Protein AF-A0A6M6DNR4-F1 (afdb_monomer_lite)

pLDDT: mean 95.42, std 7.5, range [64.38, 98.81]

Sequence (55 aa):
MESHKVILKEALTVEIEKERKSLIKTAFKEGFTSSNTVEISQFIDDMLNELEKIK

Secondary structure (DSSP, 8-state):
-HHHHHHHHHHHHHHHHHHHHHHHHHHHHH-TTSHHHHHHHHHHHHHHHHHHHT-

Radius of gyration: 13.18 Å; chains: 1; bounding box: 32×13×35 Å

Organism: Priestia megaterium (NCBI:txid1404)

Structure (mmCIF, N/CA/C/O backbone):
data_AF-A0A6M6DNR4-F1
#
_entry.id   AF-A0A6M6DNR4-F1
#
loop_
_atom_site.group_PDB
_atom_site.id
_atom_site.type_symbol
_atom_site.label_atom_id
_atom_site.label_alt_id
_atom_site.label_comp_id
_atom_site.label_asym_id
_atom_site.label_entity_id
_atom_site.label_seq_id
_atom_site.pdbx_PDB_ins_code
_atom_site.Cartn_x
_atom_site.Cartn_y
_atom_site.Cartn_z
_atom_site.occupancy
_atom_site.B_iso_or_equiv
_atom_site.auth_seq_id
_atom_site.auth_comp_id
_atom_site.auth_asym_id
_atom_site.auth_atom_id
_atom_site.pdbx_PDB_model_num
ATOM 1 N N . MET A 1 1 ? 17.946 6.049 -21.986 1.00 64.38 1 MET A N 1
ATOM 2 C CA . MET A 1 1 ? 16.787 5.158 -21.759 1.00 64.38 1 MET A CA 1
ATOM 3 C C . MET A 1 1 ? 16.888 4.467 -20.406 1.00 64.38 1 MET A C 1
ATOM 5 O O . MET A 1 1 ? 16.013 4.707 -19.589 1.00 64.38 1 MET A O 1
ATOM 9 N N . GLU A 1 2 ? 17.974 3.745 -20.112 1.00 71.75 2 GLU A N 1
ATOM 10 C CA . GLU A 1 2 ? 18.186 3.088 -18.804 1.00 71.75 2 GLU A CA 1
ATOM 11 C C . GLU A 1 2 ? 18.080 4.048 -17.605 1.00 71.75 2 GLU A C 1
ATOM 13 O O . GLU A 1 2 ? 17.389 3.779 -16.632 1.00 71.75 2 GLU A O 1
ATOM 18 N N . SER A 1 3 ? 18.662 5.244 -17.719 1.00 80.50 3 SER A N 1
ATOM 19 C CA . SER A 1 3 ? 18.635 6.252 -16.651 1.00 80.50 3 SER A CA 1
ATOM 20 C C . SER A 1 3 ? 17.221 6.743 -16.316 1.00 80.50 3 SER A C 1
ATOM 22 O O . SER A 1 3 ? 16.934 7.046 -15.168 1.00 80.50 3 SER A O 1
ATOM 24 N N . HIS A 1 4 ? 16.323 6.819 -17.306 1.00 87.31 4 HIS A N 1
ATOM 25 C CA . HIS A 1 4 ? 14.942 7.275 -17.083 1.00 87.31 4 HIS A CA 1
ATOM 26 C C . HIS A 1 4 ? 14.120 6.204 -16.367 1.00 87.31 4 HIS A C 1
ATOM 28 O O . HIS A 1 4 ? 13.297 6.518 -15.516 1.00 87.31 4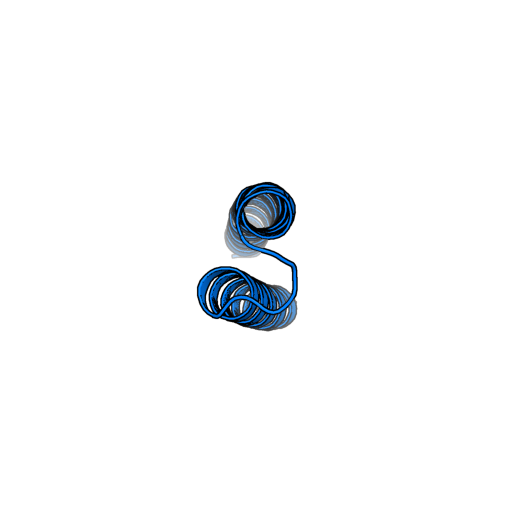 HIS A O 1
ATOM 34 N N . LYS A 1 5 ? 14.389 4.936 -16.687 1.00 88.94 5 LYS A N 1
ATOM 35 C CA . LYS A 1 5 ? 13.790 3.774 -16.038 1.00 88.94 5 LYS A CA 1
ATOM 36 C C . LYS A 1 5 ? 14.200 3.681 -14.566 1.00 88.94 5 LYS A C 1
ATOM 38 O O . LYS A 1 5 ? 13.347 3.464 -13.714 1.00 88.94 5 LYS A O 1
ATOM 43 N N . VAL A 1 6 ? 15.478 3.934 -14.267 1.00 92.44 6 VAL A N 1
ATOM 44 C CA . VAL A 1 6 ? 15.990 4.025 -12.888 1.00 92.44 6 VAL A CA 1
ATOM 45 C C . VAL A 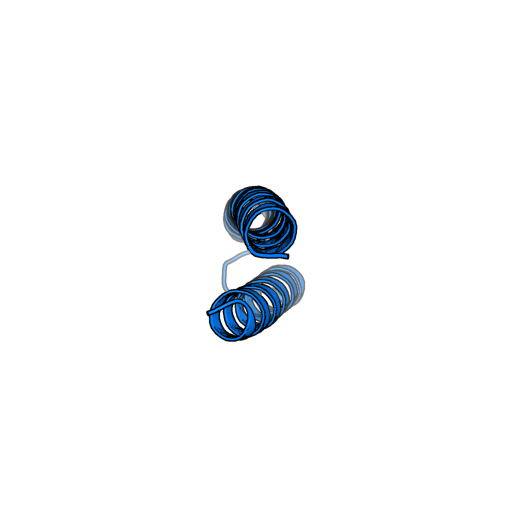1 6 ? 15.302 5.156 -12.121 1.00 92.44 6 VAL A C 1
ATOM 47 O O . VAL A 1 6 ? 14.749 4.902 -11.057 1.00 92.44 6 VAL A O 1
ATOM 50 N N . ILE A 1 7 ? 15.247 6.366 -12.690 1.00 94.69 7 ILE A N 1
ATOM 51 C CA . ILE A 1 7 ? 14.584 7.516 -12.051 1.00 94.69 7 ILE A CA 1
ATOM 52 C C . ILE A 1 7 ? 13.101 7.223 -11.786 1.00 94.69 7 ILE A C 1
ATOM 54 O O . ILE A 1 7 ? 12.599 7.509 -10.702 1.00 94.69 7 ILE A O 1
ATOM 58 N N . LEU A 1 8 ? 12.396 6.625 -12.752 1.00 95.12 8 LEU A N 1
ATOM 59 C CA . LEU A 1 8 ? 10.986 6.275 -12.594 1.00 95.12 8 LEU A CA 1
ATOM 60 C C . LEU A 1 8 ? 10.783 5.231 -11.486 1.00 95.12 8 LEU A C 1
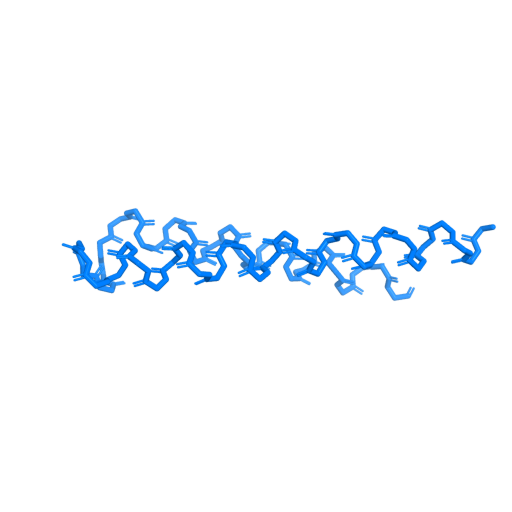ATOM 62 O O . LEU A 1 8 ? 9.879 5.374 -10.665 1.00 95.12 8 LEU A O 1
ATOM 66 N N . LYS A 1 9 ? 11.648 4.212 -11.432 1.00 96.19 9 LYS A N 1
ATOM 67 C CA . LYS A 1 9 ? 11.626 3.179 -10.391 1.00 96.19 9 LYS A CA 1
ATOM 68 C C . LYS A 1 9 ? 11.845 3.775 -9.000 1.00 96.19 9 LYS A C 1
ATOM 70 O O . LYS A 1 9 ? 11.123 3.432 -8.064 1.00 96.19 9 LYS A O 1
ATOM 75 N N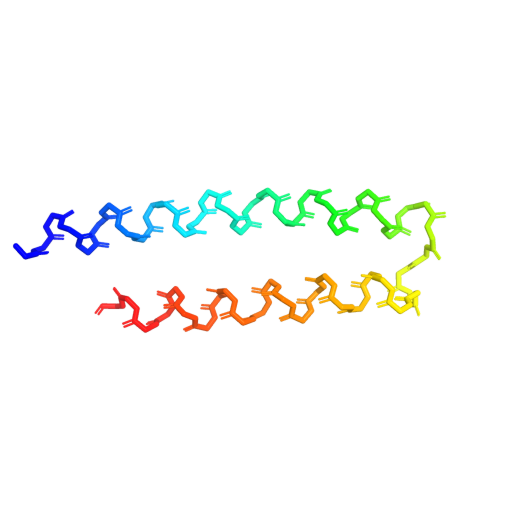 . GLU A 1 10 ? 12.819 4.669 -8.861 1.00 96.56 10 GLU A N 1
ATOM 76 C CA . GLU A 1 10 ? 13.110 5.358 -7.600 1.00 96.56 10 GLU A CA 1
ATOM 77 C C . GLU A 1 10 ? 11.937 6.239 -7.164 1.00 96.56 10 GLU A C 1
ATOM 79 O O . GLU A 1 10 ? 11.490 6.138 -6.022 1.00 96.56 10 GLU A O 1
ATOM 84 N N . ALA A 1 11 ? 11.382 7.038 -8.080 1.00 97.00 11 ALA A N 1
ATOM 85 C CA . ALA A 1 11 ? 10.236 7.897 -7.797 1.00 97.00 11 ALA A CA 1
ATOM 86 C C . ALA A 1 11 ? 9.009 7.090 -7.341 1.00 97.00 11 ALA A C 1
ATOM 88 O O . ALA A 1 11 ? 8.392 7.421 -6.328 1.00 97.00 11 ALA A O 1
ATOM 89 N N . LEU A 1 12 ? 8.692 5.993 -8.037 1.00 97.81 12 LEU A N 1
ATOM 90 C CA . LEU A 1 12 ? 7.572 5.128 -7.669 1.00 97.81 12 LEU A CA 1
ATOM 91 C C . LEU A 1 12 ? 7.798 4.446 -6.311 1.00 97.81 12 LEU A C 1
ATOM 93 O O . LEU A 1 12 ? 6.878 4.368 -5.503 1.00 97.81 12 LEU A O 1
ATOM 97 N N . THR A 1 13 ? 9.032 4.024 -6.019 1.00 98.06 13 THR A N 1
ATOM 98 C CA . THR A 1 13 ? 9.394 3.442 -4.714 1.00 98.06 13 THR A CA 1
ATOM 99 C C . THR A 1 13 ? 9.185 4.441 -3.571 1.00 98.06 13 THR A C 1
ATOM 101 O O . THR A 1 13 ? 8.686 4.072 -2.507 1.00 98.06 13 THR A O 1
ATOM 104 N N . VAL A 1 14 ? 9.533 5.716 -3.783 1.00 98.38 14 VAL A N 1
ATOM 105 C CA . VAL A 1 14 ? 9.326 6.779 -2.785 1.00 98.38 14 VAL A CA 1
ATOM 106 C C . VAL A 1 14 ? 7.840 6.997 -2.503 1.00 98.38 14 VAL A C 1
ATOM 108 O O . VAL A 1 14 ? 7.456 7.098 -1.335 1.00 98.38 14 VAL A O 1
ATOM 111 N N . GLU A 1 15 ? 6.999 7.033 -3.538 1.00 98.44 15 GLU A N 1
ATOM 112 C CA . GLU A 1 15 ? 5.554 7.195 -3.346 1.00 98.44 15 GLU A CA 1
ATOM 113 C C . GLU A 1 15 ? 4.927 5.964 -2.670 1.00 98.44 15 GLU A C 1
ATOM 115 O O . GLU A 1 15 ? 4.122 6.134 -1.756 1.00 98.44 15 GLU A O 1
ATOM 120 N N . ILE A 1 16 ? 5.358 4.737 -3.000 1.00 98.69 16 ILE A N 1
ATOM 121 C CA . ILE A 1 16 ? 4.905 3.514 -2.304 1.00 98.69 16 ILE A CA 1
ATOM 122 C C . ILE A 1 16 ? 5.188 3.610 -0.800 1.00 98.69 16 ILE A C 1
ATOM 124 O O . ILE A 1 16 ? 4.313 3.338 0.021 1.00 98.69 16 ILE A O 1
ATOM 128 N N . GLU A 1 17 ? 6.388 4.041 -0.402 1.00 98.69 17 GLU A N 1
ATOM 129 C CA . GLU A 1 17 ? 6.729 4.185 1.019 1.00 98.69 17 GLU A CA 1
ATOM 130 C C . GLU A 1 17 ? 5.932 5.292 1.722 1.00 98.69 17 GLU A C 1
ATOM 132 O O . GLU A 1 17 ? 5.660 5.204 2.927 1.00 98.69 17 GLU A O 1
ATOM 137 N N . LYS A 1 18 ? 5.543 6.342 0.995 1.00 98.69 18 LYS A N 1
ATOM 138 C CA . LYS A 1 18 ? 4.673 7.395 1.522 1.00 98.69 18 LYS A CA 1
ATOM 139 C C . LYS A 1 18 ? 3.259 6.869 1.758 1.00 98.69 18 LYS A C 1
ATOM 141 O O . LYS A 1 18 ? 2.735 7.054 2.861 1.00 98.69 18 LYS A O 1
ATOM 146 N N . GLU A 1 19 ? 2.690 6.152 0.796 1.00 98.62 19 GLU A N 1
ATOM 147 C CA . GLU A 1 19 ? 1.363 5.551 0.937 1.00 98.62 19 GLU A CA 1
ATOM 148 C C . GLU A 1 19 ? 1.344 4.437 1.982 1.00 98.62 19 GLU A C 1
ATOM 150 O O . GLU A 1 19 ? 0.440 4.393 2.812 1.00 98.62 19 GLU A O 1
ATOM 155 N N . ARG A 1 20 ? 2.399 3.622 2.090 1.00 98.69 20 ARG A N 1
ATOM 156 C CA . ARG A 1 20 ? 2.530 2.624 3.165 1.00 98.69 20 ARG A CA 1
ATOM 157 C C . ARG A 1 20 ? 2.483 3.262 4.556 1.00 98.69 20 ARG A C 1
ATOM 159 O O . ARG A 1 20 ? 1.859 2.727 5.473 1.00 98.69 20 ARG A O 1
ATOM 166 N N . LYS A 1 21 ? 3.112 4.428 4.741 1.00 98.69 21 LYS A N 1
ATOM 167 C CA . LYS A 1 21 ? 3.012 5.193 5.998 1.00 98.69 21 LYS A CA 1
ATOM 168 C C . LYS A 1 21 ? 1.610 5.766 6.210 1.00 98.69 21 LYS A C 1
ATOM 170 O O . LYS A 1 21 ? 1.174 5.844 7.359 1.00 98.69 21 LYS A O 1
ATOM 175 N N . SER A 1 22 ? 0.928 6.169 5.138 1.00 98.44 22 SER A N 1
ATOM 176 C CA . SER A 1 22 ? -0.475 6.599 5.173 1.00 98.44 22 SER A CA 1
ATOM 177 C C . SER A 1 22 ? -1.385 5.455 5.628 1.00 98.44 22 SER A C 1
ATOM 179 O O . SER A 1 22 ? -2.100 5.608 6.616 1.00 98.44 22 SER A O 1
ATOM 181 N N . LEU A 1 23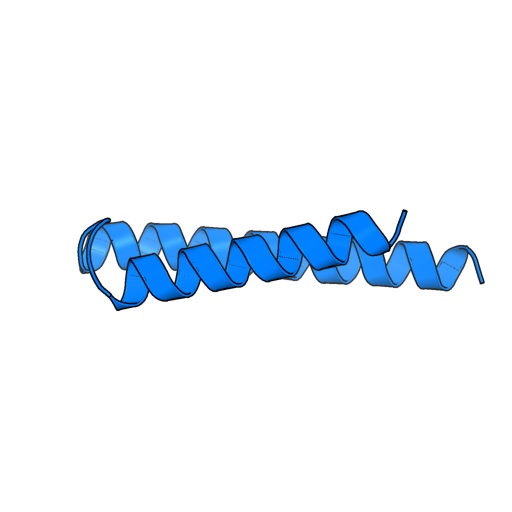 ? -1.244 4.270 5.022 1.00 98.75 23 LEU A N 1
ATOM 182 C CA . LEU A 1 23 ? -1.960 3.043 5.372 1.00 98.75 23 LEU A CA 1
ATOM 183 C C . LEU A 1 23 ? -1.857 2.737 6.863 1.00 98.75 23 LEU A C 1
ATOM 185 O O . LEU A 1 23 ? -2.872 2.552 7.524 1.00 98.75 23 LEU A O 1
ATOM 189 N N . ILE A 1 24 ? -0.636 2.725 7.409 1.00 98.62 24 ILE A N 1
ATOM 190 C CA . ILE A 1 24 ? -0.404 2.434 8.830 1.00 98.62 24 ILE A CA 1
ATOM 191 C C . ILE A 1 24 ? -1.145 3.444 9.714 1.00 98.62 24 ILE A C 1
ATOM 193 O O . ILE A 1 24 ? -1.819 3.055 10.666 1.00 98.62 24 ILE A O 1
ATOM 197 N N . LYS A 1 25 ? -1.052 4.742 9.402 1.00 98.69 25 LYS A N 1
ATOM 198 C CA . LYS A 1 25 ? -1.736 5.791 10.173 1.00 98.69 25 LYS A CA 1
ATOM 199 C C . LYS A 1 25 ? -3.256 5.635 10.120 1.00 98.69 25 LYS A C 1
ATOM 201 O O . LYS A 1 25 ? -3.901 5.722 11.164 1.00 98.69 25 LYS A O 1
ATOM 206 N N . THR A 1 26 ? -3.816 5.389 8.938 1.00 98.75 26 THR A N 1
ATOM 207 C CA . THR A 1 26 ? -5.259 5.188 8.750 1.00 98.75 26 THR A CA 1
ATOM 208 C C . THR A 1 26 ? -5.727 3.922 9.457 1.00 98.75 26 THR A C 1
ATOM 210 O O . THR A 1 26 ? -6.698 3.978 10.201 1.00 98.75 26 THR A O 1
ATOM 213 N N . ALA A 1 27 ? -4.979 2.823 9.360 1.00 98.69 27 ALA A N 1
ATOM 214 C CA . ALA A 1 27 ? -5.290 1.573 10.042 1.00 98.69 27 ALA A CA 1
ATOM 215 C C . ALA A 1 27 ? -5.328 1.727 11.570 1.00 98.69 27 ALA A C 1
ATOM 217 O O . ALA A 1 27 ? -6.224 1.192 12.220 1.00 98.69 27 ALA A O 1
ATOM 218 N N . PHE A 1 28 ? -4.396 2.488 12.155 1.00 98.62 28 PHE A N 1
ATOM 219 C CA . PHE A 1 28 ? -4.410 2.774 13.594 1.00 98.62 28 PHE A CA 1
ATOM 220 C C . PHE A 1 28 ? -5.573 3.675 14.021 1.00 98.62 28 PHE A C 1
ATOM 222 O O . PHE A 1 28 ? -6.056 3.552 15.144 1.00 98.62 28 PHE A O 1
ATOM 229 N N . LYS A 1 29 ? -6.010 4.590 13.153 1.00 98.56 29 LYS A N 1
ATOM 230 C CA . LYS A 1 29 ? -7.077 5.552 13.453 1.00 98.56 29 LYS A CA 1
ATOM 231 C C . LYS A 1 29 ? -8.478 4.980 13.216 1.00 98.56 29 LYS A C 1
ATOM 233 O O . LYS A 1 29 ? -9.397 5.286 13.967 1.00 98.56 29 LYS A O 1
ATOM 238 N N . GLU A 1 30 ? -8.642 4.194 12.160 1.00 98.50 30 GLU A N 1
ATOM 239 C CA . GLU A 1 30 ? -9.940 3.799 11.595 1.00 98.50 30 GLU A CA 1
ATOM 240 C C . GLU A 1 30 ? -10.141 2.276 11.613 1.00 98.50 30 GLU A C 1
ATOM 242 O O . GLU A 1 30 ? -11.261 1.794 11.460 1.00 98.50 30 GLU A O 1
ATOM 247 N N . GLY A 1 31 ? -9.077 1.511 11.871 1.00 98.62 31 GLY A N 1
ATOM 248 C CA . GLY A 1 31 ? -9.071 0.052 11.897 1.00 98.62 31 GLY A CA 1
ATOM 249 C C . GLY A 1 31 ? -8.616 -0.560 10.572 1.00 98.62 31 GLY A C 1
ATOM 250 O O . GLY A 1 31 ? -8.920 -0.050 9.494 1.00 98.62 31 GLY A O 1
ATOM 251 N N . PHE A 1 32 ? -7.928 -1.704 10.652 1.00 96.62 32 PHE A N 1
ATOM 252 C CA . PHE A 1 32 ? -7.375 -2.415 9.489 1.00 96.62 32 PHE A CA 1
ATOM 253 C C . PHE A 1 32 ? -8.425 -2.878 8.471 1.00 96.62 32 PHE A C 1
ATOM 255 O O . PHE A 1 32 ? -8.104 -3.074 7.305 1.00 96.62 32 PHE A O 1
ATOM 262 N N . THR A 1 33 ? -9.675 -3.042 8.901 1.00 97.81 33 THR A N 1
ATOM 263 C CA . THR A 1 33 ? -10.795 -3.467 8.052 1.00 97.81 33 THR A CA 1
ATOM 264 C C . THR A 1 33 ? -11.690 -2.305 7.616 1.00 97.81 33 THR A C 1
ATOM 266 O O . THR A 1 33 ? -12.757 -2.544 7.056 1.00 97.81 33 THR A O 1
ATOM 269 N N . SER A 1 34 ? -11.319 -1.053 7.910 1.00 98.69 34 SER A N 1
ATOM 270 C CA . SER A 1 34 ? -12.063 0.115 7.421 1.00 98.69 34 SER A CA 1
ATOM 271 C C . SER A 1 34 ? -11.939 0.239 5.905 1.00 98.69 34 SER A C 1
ATOM 273 O O . SER A 1 34 ? -10.885 -0.061 5.345 1.00 98.69 34 SER A O 1
ATOM 275 N N . SER A 1 35 ? -12.990 0.732 5.245 1.00 98.62 35 SER A N 1
ATOM 276 C CA . SER A 1 35 ? -12.990 0.950 3.792 1.00 98.62 35 SER A CA 1
ATOM 277 C C . SER A 1 35 ? -11.795 1.788 3.341 1.00 98.62 35 SER A C 1
ATOM 279 O O . SER A 1 35 ? -11.082 1.374 2.438 1.00 98.62 35 SER A O 1
ATOM 281 N N . ASN A 1 36 ? -11.486 2.878 4.050 1.00 98.50 36 ASN A N 1
ATOM 282 C CA . ASN A 1 36 ? -10.343 3.737 3.730 1.00 98.50 36 ASN A CA 1
ATOM 283 C C . ASN A 1 36 ? -9.004 2.994 3.827 1.00 98.50 36 ASN A C 1
ATOM 285 O O . ASN A 1 36 ? -8.126 3.179 2.991 1.00 98.50 36 ASN A O 1
ATOM 289 N N . THR A 1 37 ? -8.826 2.138 4.839 1.00 98.81 37 THR A N 1
ATOM 290 C CA . THR A 1 37 ? -7.589 1.352 4.964 1.00 98.81 37 THR A CA 1
ATOM 291 C C . THR A 1 37 ? -7.483 0.318 3.845 1.00 98.81 37 THR A C 1
ATOM 293 O O . THR A 1 37 ? -6.406 0.140 3.280 1.00 98.81 37 THR A O 1
ATOM 296 N N . VAL A 1 38 ? -8.595 -0.329 3.485 1.00 98.69 38 VAL A N 1
ATOM 297 C CA . VAL A 1 38 ? -8.639 -1.295 2.378 1.00 98.69 38 VAL A CA 1
ATOM 298 C C . VAL A 1 38 ? -8.341 -0.615 1.038 1.00 98.69 38 VAL A C 1
ATOM 300 O O . VAL A 1 38 ? -7.535 -1.135 0.271 1.00 98.69 38 VAL A O 1
ATOM 303 N N . GLU A 1 39 ? -8.914 0.561 0.780 1.00 98.69 39 GLU A N 1
ATOM 304 C CA . GLU A 1 39 ? -8.674 1.338 -0.443 1.00 98.69 39 GLU A CA 1
ATOM 305 C C . GLU A 1 39 ? -7.204 1.757 -0.577 1.00 98.69 39 GLU A C 1
ATOM 307 O O . GLU A 1 39 ? -6.603 1.560 -1.631 1.00 98.69 39 GLU A O 1
ATOM 312 N N . ILE A 1 40 ? -6.585 2.261 0.499 1.00 98.62 40 ILE A N 1
ATOM 313 C CA . ILE A 1 40 ? -5.152 2.602 0.483 1.00 98.62 40 ILE A CA 1
ATOM 314 C C . ILE A 1 40 ? -4.301 1.347 0.232 1.00 98.62 40 ILE A C 1
ATOM 316 O O . ILE A 1 40 ? -3.321 1.410 -0.507 1.00 98.62 40 ILE A O 1
ATOM 320 N N . SER A 1 41 ? -4.665 0.201 0.818 1.00 98.62 41 SER A N 1
ATOM 321 C CA . SER A 1 41 ? -3.945 -1.059 0.595 1.00 98.62 41 SER A CA 1
ATOM 322 C C . SER A 1 41 ? -3.985 -1.472 -0.876 1.00 98.62 41 SER A C 1
ATOM 324 O O . SER A 1 41 ? -2.946 -1.793 -1.442 1.00 98.62 41 SER A O 1
ATOM 326 N N . GLN A 1 42 ? -5.163 -1.418 -1.501 1.00 98.75 42 GLN A N 1
ATOM 327 C CA . GLN A 1 42 ? -5.339 -1.755 -2.917 1.00 98.75 42 GLN A CA 1
ATOM 328 C C . GLN A 1 42 ? -4.563 -0.796 -3.822 1.00 98.75 42 GLN A C 1
ATOM 330 O O . GLN A 1 42 ? -3.915 -1.228 -4.771 1.00 98.75 42 GLN A O 1
ATOM 335 N N . PHE A 1 43 ? -4.554 0.495 -3.485 1.00 98.50 43 PHE A N 1
ATOM 336 C CA . PHE A 1 43 ? -3.768 1.480 -4.218 1.00 98.50 43 PHE A CA 1
ATOM 337 C C . PHE A 1 43 ? -2.260 1.185 -4.159 1.00 98.50 43 PHE A C 1
ATOM 339 O O . PHE A 1 43 ? -1.570 1.271 -5.174 1.00 98.50 43 PHE A O 1
ATOM 346 N N . ILE A 1 44 ? -1.739 0.782 -2.994 1.00 98.69 44 ILE A N 1
ATOM 347 C CA . ILE A 1 44 ? -0.334 0.365 -2.851 1.00 98.69 44 ILE A CA 1
ATOM 348 C C . ILE A 1 44 ? -0.041 -0.882 -3.697 1.00 98.69 44 ILE A C 1
ATOM 350 O O . ILE A 1 44 ? 1.010 -0.938 -4.340 1.00 98.69 44 ILE A O 1
ATOM 354 N N . ASP A 1 45 ? -0.953 -1.856 -3.730 1.00 98.75 45 ASP A N 1
ATOM 355 C CA . ASP A 1 45 ? -0.804 -3.063 -4.554 1.00 98.75 45 ASP A CA 1
ATOM 356 C C . ASP A 1 45 ? -0.725 -2.718 -6.051 1.00 98.75 45 ASP A C 1
ATOM 358 O O . ASP A 1 45 ? 0.134 -3.242 -6.766 1.00 98.75 45 ASP A O 1
ATOM 362 N N . ASP A 1 46 ? -1.546 -1.779 -6.526 1.00 98.56 46 ASP A N 1
ATOM 363 C CA . ASP A 1 46 ? -1.486 -1.288 -7.907 1.00 98.56 46 ASP A CA 1
ATOM 364 C C . ASP A 1 46 ? -0.135 -0.629 -8.218 1.00 98.56 46 ASP A C 1
ATOM 366 O O . ASP A 1 46 ? 0.481 -0.910 -9.250 1.00 98.56 46 ASP A O 1
ATOM 370 N N . MET A 1 47 ? 0.390 0.189 -7.303 1.00 98.19 47 MET A N 1
ATOM 371 C CA . MET A 1 47 ? 1.711 0.804 -7.462 1.00 98.19 47 MET A CA 1
ATOM 372 C C . MET A 1 47 ? 2.839 -0.235 -7.491 1.00 98.19 47 MET A C 1
ATOM 374 O O . MET A 1 4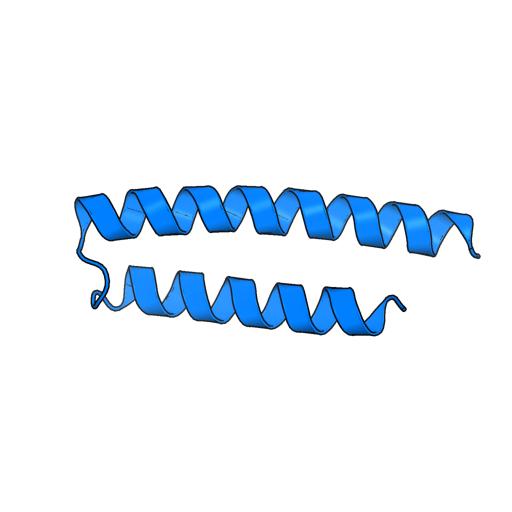7 ? 3.783 -0.098 -8.271 1.00 98.19 47 MET A O 1
ATOM 378 N N . LEU A 1 48 ? 2.753 -1.285 -6.670 1.00 98.38 48 LEU A N 1
ATOM 379 C CA . LEU A 1 48 ? 3.710 -2.395 -6.681 1.00 98.38 48 LEU A CA 1
ATOM 380 C C . LEU A 1 48 ? 3.662 -3.166 -8.009 1.00 98.38 48 LEU A C 1
ATOM 382 O O . LEU A 1 48 ? 4.712 -3.521 -8.549 1.00 98.38 48 LEU A O 1
ATOM 386 N N . ASN A 1 49 ? 2.469 -3.362 -8.575 1.00 98.31 49 ASN A N 1
ATOM 387 C CA . ASN A 1 49 ? 2.302 -3.966 -9.897 1.00 98.31 49 ASN A CA 1
ATOM 388 C C . ASN A 1 49 ? 2.930 -3.106 -11.004 1.00 98.31 49 ASN A C 1
ATOM 390 O O . ASN A 1 49 ? 3.566 -3.644 -11.910 1.00 98.31 49 ASN A O 1
ATOM 394 N N . GLU A 1 50 ? 2.795 -1.779 -10.941 1.00 96.62 50 GLU A N 1
ATOM 395 C CA . GLU A 1 50 ? 3.485 -0.877 -11.872 1.00 96.62 50 GLU A CA 1
ATOM 396 C C . GLU A 1 50 ? 5.007 -0.916 -11.690 1.00 96.62 50 GLU A C 1
ATOM 398 O O . GLU A 1 50 ? 5.748 -0.944 -12.674 1.00 96.62 50 GLU A O 1
ATOM 403 N N . LEU A 1 51 ? 5.493 -0.999 -10.448 1.00 96.38 51 LEU A N 1
ATOM 404 C CA . LEU A 1 51 ? 6.923 -1.100 -10.159 1.00 96.38 51 LEU A CA 1
ATOM 405 C C . LEU A 1 51 ? 7.549 -2.345 -10.793 1.00 96.38 51 LEU A C 1
ATOM 407 O O . LEU A 1 51 ? 8.640 -2.271 -11.361 1.00 96.38 51 LEU A O 1
ATOM 411 N N . GLU A 1 52 ? 6.842 -3.470 -10.741 1.00 96.06 52 GLU A N 1
ATOM 412 C CA . GLU A 1 52 ? 7.266 -4.735 -11.341 1.00 96.06 52 GLU A CA 1
ATOM 413 C C . GLU A 1 52 ? 7.329 -4.669 -12.879 1.00 96.06 52 GLU A C 1
ATOM 415 O O . GLU A 1 52 ? 8.197 -5.294 -13.495 1.00 96.06 52 GLU A O 1
ATOM 420 N N . LYS A 1 53 ? 6.473 -3.862 -13.521 1.00 94.94 53 LYS A N 1
ATOM 421 C CA . LYS A 1 53 ? 6.506 -3.634 -14.980 1.00 94.94 53 LYS A CA 1
ATOM 422 C C . LYS A 1 53 ? 7.707 -2.801 -15.427 1.00 94.94 53 LYS A C 1
ATOM 424 O O . LYS A 1 53 ? 8.108 -2.895 -16.584 1.00 94.94 53 LYS A O 1
ATOM 429 N N . ILE A 1 54 ? 8.305 -2.017 -14.527 1.00 89.94 54 ILE A N 1
ATOM 430 C CA . ILE A 1 54 ? 9.512 -1.213 -14.790 1.00 89.94 54 ILE A CA 1
ATOM 431 C C . ILE A 1 54 ? 10.784 -2.097 -14.754 1.00 89.94 54 ILE A C 1
ATOM 433 O O . ILE A 1 54 ? 11.892 -1.573 -14.736 1.00 89.94 54 ILE A O 1
ATOM 437 N N . LYS A 1 55 ? 10.667 -3.434 -14.761 1.00 66.62 55 LYS A N 1
ATOM 438 C CA . LYS A 1 55 ? 11.793 -4.383 -14.875 1.00 66.62 55 LYS A CA 1
ATOM 439 C C . LYS A 1 55 ? 12.692 -4.135 -16.068 1.00 66.62 55 LYS A C 1
ATOM 441 O O . LYS A 1 55 ? 12.191 -4.005 -17.208 1.00 66.62 55 LYS A O 1
#

InterPro domains:
  IPR018540 Aspartyl-phosphate phosphatase Spo0E-like [PF09388] (12-53)
  IPR036638 Helix-loop-helix DNA-binding domain superfamily [G3DSA:4.10.280.10] (7-55)
  IPR037208 Aspartyl-phosphate phosphatase Spo0E-like superfamily [SSF140500] (9-53)

Foldseek 3Di:
DVVVLVVVLVVLVVVLVVLVVVLVVCCVVPNCPDPVSVVSVVVSVVSVVVSVVSD